Protein AF-A0A7C5WI59-F1 (afdb_monomer)

Foldseek 3Di:
DDDPDDDDDDPVCVVVPAWQKAWDWDWDDDPNDIDIWIFIKTWDDDPNDIDIDGPDTCRPPDPVVNVQVHVCRPPVDRDDD

Sequence (81 aa):
MLAVALERGGIRDMARGGDAVHIVTATRHDKGKVYQSRLLRSSFREDGKIDSETVGDLSHLPDHVVDLMRPALQDGSFVPA

Radius of gyration: 15.39 Å; Cα contacts (8 Å, |Δi|>4): 92; chains: 1; bounding box: 39×26×42 Å

pLDDT: mean 74.39, std 21.54, range [25.58, 95.12]

Structure (mmCIF, N/CA/C/O backbone):
data_AF-A0A7C5WI59-F1
#
_entry.id   AF-A0A7C5WI59-F1
#
loop_
_atom_site.group_PDB
_atom_site.id
_atom_site.type_symbol
_atom_site.label_atom_id
_atom_site.label_alt_id
_atom_site.label_comp_id
_atom_site.label_asym_id
_atom_site.label_entity_id
_atom_site.label_seq_id
_atom_site.pdbx_PDB_ins_code
_atom_site.Cartn_x
_atom_site.Cartn_y
_atom_site.Cartn_z
_atom_site.occupancy
_atom_site.B_iso_or_equiv
_atom_site.auth_seq_id
_atom_site.auth_comp_id
_atom_site.auth_asym_id
_atom_site.auth_atom_id
_atom_site.pdbx_PDB_model_num
ATOM 1 N N . MET A 1 1 ? 19.492 21.657 13.712 1.00 35.81 1 MET A N 1
ATOM 2 C CA . MET A 1 1 ? 18.466 20.624 13.458 1.00 35.81 1 MET A CA 1
ATOM 3 C C . MET A 1 1 ? 18.331 20.545 11.947 1.00 35.81 1 MET A C 1
ATOM 5 O O . MET A 1 1 ? 17.704 21.405 11.349 1.00 35.81 1 MET A O 1
ATOM 9 N N . LEU A 1 2 ? 19.183 19.713 11.348 1.00 25.89 2 LEU A N 1
ATOM 10 C CA . LEU A 1 2 ? 19.794 19.936 10.036 1.00 25.89 2 LEU A CA 1
ATOM 11 C C . LEU A 1 2 ? 19.166 19.028 8.966 1.00 25.89 2 LEU A C 1
ATOM 13 O O . LEU A 1 2 ? 19.068 17.828 9.186 1.00 25.89 2 LEU A O 1
ATOM 17 N N . ALA A 1 3 ? 18.811 19.653 7.839 1.00 25.58 3 ALA A N 1
ATOM 18 C CA . ALA A 1 3 ? 18.623 19.110 6.489 1.00 25.58 3 ALA A CA 1
ATOM 19 C C . ALA A 1 3 ? 17.625 17.947 6.293 1.00 25.58 3 ALA A C 1
ATOM 21 O O . ALA A 1 3 ? 17.982 16.777 6.382 1.00 25.58 3 ALA A O 1
ATOM 22 N N . VAL A 1 4 ? 16.396 18.274 5.868 1.00 32.94 4 VAL A N 1
ATOM 23 C CA . VAL A 1 4 ? 15.624 17.367 5.002 1.00 32.94 4 VAL A CA 1
ATOM 24 C C . VAL A 1 4 ? 16.204 17.533 3.601 1.00 32.94 4 VAL A C 1
ATOM 26 O O . VAL A 1 4 ? 16.035 18.581 2.978 1.00 32.94 4 VAL A O 1
ATOM 29 N N . ALA A 1 5 ? 16.961 16.532 3.158 1.00 33.56 5 ALA A N 1
ATOM 30 C CA . ALA A 1 5 ? 17.462 16.430 1.798 1.00 33.56 5 ALA A CA 1
ATOM 31 C C . ALA A 1 5 ? 16.274 16.283 0.835 1.00 33.56 5 ALA A C 1
ATOM 33 O O . ALA A 1 5 ? 15.767 15.192 0.601 1.00 33.56 5 ALA A O 1
ATOM 34 N N . LEU A 1 6 ? 15.802 17.416 0.322 1.00 42.44 6 LEU A N 1
ATOM 35 C CA . LEU A 1 6 ? 15.165 17.487 -0.987 1.00 42.44 6 LEU A CA 1
ATOM 36 C C . LEU A 1 6 ? 16.249 17.202 -2.041 1.00 42.44 6 LEU A C 1
ATOM 38 O O . LEU A 1 6 ? 17.408 17.543 -1.810 1.00 42.44 6 LEU A O 1
ATOM 42 N N . GLU A 1 7 ? 15.849 16.623 -3.177 1.00 46.62 7 GLU A N 1
ATOM 43 C CA . GLU A 1 7 ? 16.648 16.335 -4.389 1.00 46.62 7 GLU A CA 1
ATOM 44 C C . GLU A 1 7 ? 17.163 14.892 -4.586 1.00 46.62 7 GLU A C 1
ATOM 46 O O . GLU A 1 7 ? 18.334 14.745 -4.916 1.00 46.62 7 GLU A O 1
ATOM 51 N N . ARG A 1 8 ? 16.336 13.831 -4.500 1.00 48.16 8 ARG A N 1
ATOM 52 C CA . ARG A 1 8 ? 16.548 12.567 -5.260 1.00 48.16 8 ARG A CA 1
ATOM 53 C C . ARG A 1 8 ? 15.198 11.901 -5.540 1.00 48.16 8 ARG A C 1
ATOM 55 O O . ARG A 1 8 ? 14.494 11.599 -4.594 1.00 48.16 8 ARG A O 1
ATOM 62 N N . GLY A 1 9 ? 14.823 11.730 -6.810 1.00 42.91 9 GLY A N 1
ATOM 63 C CA . GLY A 1 9 ? 13.592 11.020 -7.193 1.00 42.91 9 GLY A CA 1
ATOM 64 C C . GLY A 1 9 ? 12.378 11.901 -7.514 1.00 42.91 9 GLY A C 1
ATOM 65 O O . GLY A 1 9 ? 11.243 11.552 -7.204 1.00 42.91 9 GLY A O 1
ATOM 66 N N . GLY A 1 10 ? 12.571 13.055 -8.164 1.00 36.72 10 GLY A N 1
ATOM 67 C CA . GLY A 1 10 ? 11.455 13.695 -8.868 1.00 36.72 10 GLY A CA 1
ATOM 68 C C . GLY A 1 10 ? 10.873 12.731 -9.911 1.00 36.72 10 GLY A C 1
ATOM 69 O O . GLY A 1 10 ? 11.585 11.858 -10.399 1.00 36.72 10 GLY A O 1
ATOM 70 N N . ILE A 1 11 ? 9.613 12.940 -10.300 1.00 47.00 11 ILE A N 1
ATOM 71 C CA . ILE A 1 11 ? 8.820 12.301 -11.384 1.00 47.00 11 ILE A CA 1
ATOM 72 C C . ILE A 1 11 ? 9.555 11.860 -12.681 1.00 47.00 11 ILE A C 1
ATOM 74 O O . ILE A 1 11 ? 8.961 11.218 -13.539 1.00 47.00 11 ILE A O 1
ATOM 78 N N . ARG A 1 12 ? 10.831 12.213 -12.846 1.00 39.81 12 ARG A N 1
ATOM 79 C CA . ARG A 1 12 ? 11.748 11.879 -13.935 1.00 39.81 12 ARG A CA 1
ATOM 80 C C . ARG A 1 12 ? 12.268 10.434 -13.905 1.00 39.81 12 ARG A C 1
ATOM 82 O O . ARG A 1 12 ? 12.548 9.920 -14.983 1.00 39.81 12 ARG A O 1
ATOM 89 N N . ASP A 1 13 ? 12.356 9.768 -12.749 1.00 45.66 13 ASP A N 1
ATOM 90 C CA . ASP A 1 13 ? 12.854 8.376 -12.691 1.00 45.66 13 ASP A CA 1
ATOM 91 C C . ASP A 1 13 ? 11.771 7.311 -12.940 1.00 45.66 13 ASP A C 1
ATOM 93 O O . ASP A 1 13 ? 12.096 6.219 -13.398 1.00 45.66 13 ASP A O 1
ATOM 97 N N . MET A 1 14 ? 10.476 7.652 -12.820 1.00 50.22 14 MET A N 1
ATOM 98 C CA . MET A 1 14 ? 9.365 6.764 -13.227 1.00 50.22 14 MET A CA 1
ATOM 99 C C . MET A 1 14 ? 9.413 6.376 -14.719 1.00 50.22 14 MET A C 1
ATOM 101 O O . MET A 1 14 ? 8.821 5.377 -15.12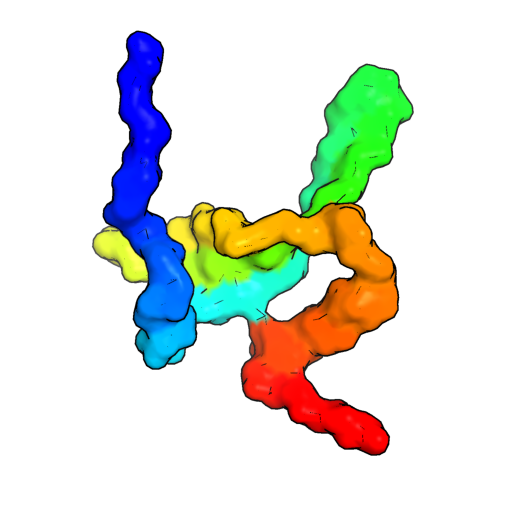0 1.00 50.22 14 MET A O 1
ATOM 105 N N . ALA A 1 15 ? 10.112 7.156 -15.554 1.00 42.53 15 ALA A N 1
ATOM 106 C CA . ALA A 1 15 ? 10.247 6.910 -16.990 1.00 42.53 15 ALA A CA 1
ATOM 107 C C . ALA A 1 15 ? 11.335 5.877 -17.349 1.00 42.53 15 ALA A C 1
ATOM 109 O O . ALA A 1 15 ? 11.363 5.387 -18.479 1.00 42.53 15 ALA A O 1
ATOM 110 N N . ARG A 1 16 ? 12.237 5.527 -16.420 1.00 44.75 16 ARG A N 1
ATOM 111 C CA . ARG A 1 16 ? 13.17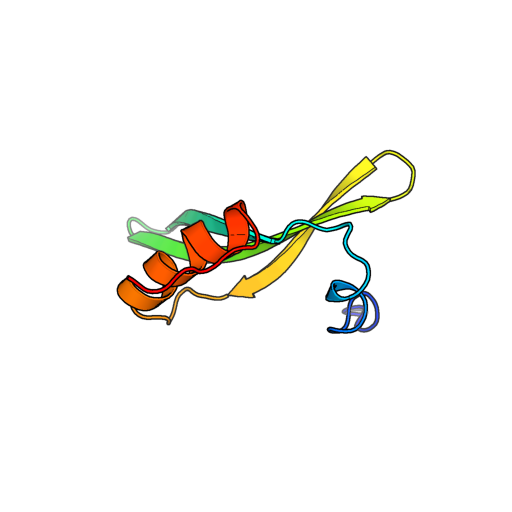0 4.408 -16.598 1.00 44.75 16 ARG A CA 1
ATOM 112 C C . ARG A 1 16 ? 12.503 3.180 -15.998 1.00 44.75 16 ARG A C 1
ATOM 114 O O . ARG A 1 16 ? 12.469 3.045 -14.786 1.00 44.75 16 ARG A O 1
ATOM 121 N N . GLY A 1 17 ? 11.929 2.326 -16.847 1.00 44.44 17 GLY A N 1
ATOM 122 C CA . GLY A 1 17 ? 11.112 1.166 -16.464 1.00 44.44 17 GLY A CA 1
ATOM 123 C C . GLY A 1 17 ? 11.836 0.091 -15.642 1.00 44.44 17 GLY A C 1
ATOM 124 O O . GLY A 1 17 ? 12.045 -1.016 -16.127 1.00 44.44 17 GLY A O 1
ATOM 125 N N . GLY A 1 18 ? 12.212 0.417 -14.407 1.00 46.19 18 GLY A N 1
ATOM 126 C CA . GLY A 1 18 ? 12.900 -0.460 -13.462 1.00 46.19 18 GLY A CA 1
ATOM 127 C C . GLY A 1 18 ? 12.262 -0.513 -12.076 1.00 46.19 18 GLY A C 1
ATOM 128 O O . GLY A 1 18 ? 12.407 -1.536 -11.408 1.00 46.19 18 GLY A O 1
ATOM 129 N N . ASP A 1 19 ? 11.495 0.503 -11.676 1.00 58.69 19 ASP A N 1
ATOM 130 C CA . ASP A 1 19 ? 10.959 0.558 -10.319 1.00 58.69 19 ASP A CA 1
ATOM 131 C C . ASP A 1 19 ? 9.444 0.339 -10.315 1.00 58.69 19 ASP A C 1
ATOM 133 O O . ASP A 1 19 ? 8.646 1.202 -10.686 1.00 58.69 19 ASP A O 1
ATOM 137 N N . ALA A 1 20 ? 9.045 -0.870 -9.918 1.00 73.12 20 ALA A N 1
ATOM 138 C CA . ALA A 1 20 ? 7.645 -1.240 -9.786 1.00 73.12 20 ALA A CA 1
ATOM 139 C C . ALA A 1 20 ? 7.019 -0.491 -8.603 1.00 73.12 20 ALA A C 1
ATOM 141 O O . ALA A 1 20 ? 7.436 -0.641 -7.448 1.00 73.12 20 ALA A O 1
ATOM 142 N N . VAL A 1 21 ? 5.991 0.301 -8.895 1.00 84.38 21 VAL A N 1
ATOM 143 C CA . VAL A 1 21 ? 5.225 1.025 -7.887 1.00 84.38 21 VAL A CA 1
ATOM 144 C C . VAL A 1 21 ? 4.019 0.186 -7.464 1.00 84.38 21 VAL A C 1
ATOM 146 O O . VAL A 1 21 ? 3.280 -0.304 -8.308 1.00 84.38 21 VAL A O 1
ATOM 149 N N . HIS A 1 22 ? 3.785 0.038 -6.161 1.00 87.62 22 HIS A N 1
ATOM 150 C CA . HIS A 1 22 ? 2.668 -0.736 -5.616 1.00 87.62 22 HIS A CA 1
ATOM 151 C C . HIS A 1 22 ? 1.989 -0.025 -4.440 1.00 87.62 22 HIS A C 1
ATOM 153 O O . HIS A 1 22 ? 2.568 0.845 -3.788 1.00 87.62 22 HIS A O 1
ATOM 159 N N . ILE A 1 23 ? 0.740 -0.404 -4.158 1.00 91.75 23 ILE A N 1
ATOM 160 C CA . ILE A 1 23 ? -0.041 0.142 -3.041 1.00 91.75 23 ILE A CA 1
ATOM 161 C C . ILE A 1 23 ? 0.097 -0.768 -1.821 1.00 91.75 23 ILE A C 1
ATOM 163 O O . ILE A 1 23 ? -0.215 -1.957 -1.885 1.00 91.75 23 ILE A O 1
ATOM 167 N N . VAL A 1 24 ? 0.488 -0.194 -0.684 1.00 92.12 24 VAL A N 1
ATOM 168 C CA . VAL A 1 24 ? 0.580 -0.872 0.615 1.00 92.12 24 VAL A CA 1
ATOM 169 C C . VAL A 1 24 ? -0.443 -0.285 1.578 1.00 92.12 24 VAL A C 1
ATOM 171 O O . VAL A 1 24 ? -0.556 0.933 1.705 1.00 92.12 24 VAL A O 1
ATOM 174 N N . THR A 1 25 ? -1.157 -1.146 2.303 1.00 94.12 25 THR A N 1
ATOM 175 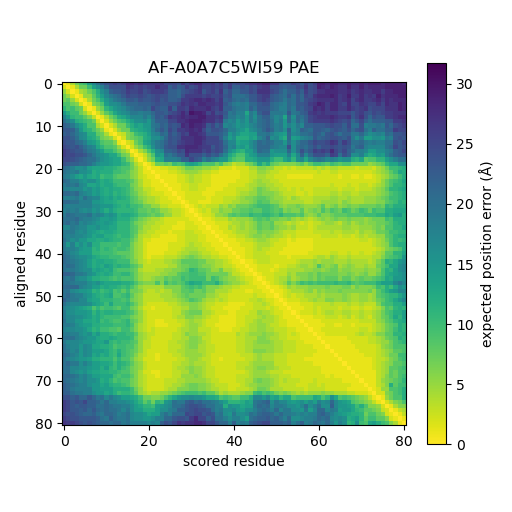C CA . THR A 1 25 ? -1.962 -0.725 3.455 1.00 94.12 25 THR A CA 1
ATOM 176 C C . THR A 1 25 ? -1.123 -0.867 4.719 1.00 94.12 25 THR A C 1
ATOM 178 O O . THR A 1 25 ? -0.741 -1.977 5.088 1.00 94.12 25 THR A O 1
ATOM 181 N N . ALA A 1 26 ? -0.845 0.242 5.397 1.00 91.44 26 ALA A N 1
ATOM 182 C CA . ALA A 1 26 ? -0.167 0.240 6.685 1.00 91.44 26 ALA A CA 1
ATOM 183 C C . ALA A 1 26 ? -1.194 0.432 7.803 1.00 91.44 26 ALA A C 1
ATOM 185 O O . ALA A 1 26 ? -2.049 1.314 7.742 1.00 91.44 26 ALA A O 1
ATOM 186 N N . THR A 1 27 ? -1.106 -0.405 8.834 1.00 93.69 27 THR A N 1
ATOM 187 C CA . THR A 1 27 ? -1.961 -0.302 10.018 1.00 93.69 27 THR A CA 1
ATOM 188 C C . THR A 1 27 ? -1.118 0.156 11.195 1.00 93.69 27 THR A C 1
ATOM 190 O O . THR A 1 27 ? -0.082 -0.436 11.496 1.00 93.69 27 THR A O 1
ATOM 193 N N . ARG A 1 28 ? -1.564 1.212 11.873 1.00 93.12 28 ARG A N 1
ATOM 194 C CA . ARG A 1 28 ? -0.934 1.740 13.081 1.00 93.12 28 ARG A CA 1
ATOM 195 C C . ARG A 1 28 ? -1.927 1.716 14.232 1.00 93.12 28 ARG A C 1
ATOM 197 O O . ARG A 1 28 ? -3.026 2.250 14.120 1.00 93.12 28 ARG A O 1
ATOM 204 N N . HIS A 1 29 ? -1.503 1.159 15.359 1.00 94.69 29 HIS A N 1
ATOM 205 C CA . HIS A 1 29 ? -2.248 1.200 16.613 1.00 94.69 29 HIS A CA 1
ATOM 206 C C . HIS A 1 29 ? -1.659 2.300 17.502 1.00 94.69 29 HIS A C 1
ATOM 208 O O . HIS A 1 29 ? -0.469 2.272 17.807 1.00 94.69 29 HIS A O 1
ATOM 214 N N . ASP A 1 30 ? -2.467 3.280 17.901 1.00 92.81 30 ASP A N 1
ATOM 215 C CA . ASP A 1 30 ? -2.053 4.355 18.811 1.00 92.81 30 ASP A CA 1
ATOM 216 C C . ASP A 1 30 ? -3.189 4.692 19.781 1.00 92.81 30 ASP A C 1
ATOM 218 O O . ASP A 1 30 ? -4.315 4.953 19.361 1.00 92.81 30 ASP A O 1
ATOM 222 N N . LYS A 1 31 ? -2.900 4.652 21.090 1.00 91.50 31 LYS A N 1
ATOM 223 C CA . LYS A 1 31 ? -3.842 4.996 22.178 1.00 91.50 31 LYS A CA 1
ATOM 224 C C . LYS A 1 31 ? -5.230 4.345 22.036 1.00 91.50 31 LYS A C 1
ATOM 226 O O . LYS A 1 31 ? -6.255 4.999 22.214 1.00 91.50 31 LYS A O 1
ATOM 231 N N . GLY A 1 32 ? -5.262 3.058 21.681 1.00 93.31 32 GLY A N 1
ATOM 232 C CA . GLY A 1 32 ? -6.503 2.294 21.495 1.00 93.31 32 GLY A CA 1
ATOM 233 C C . GLY A 1 32 ? -7.256 2.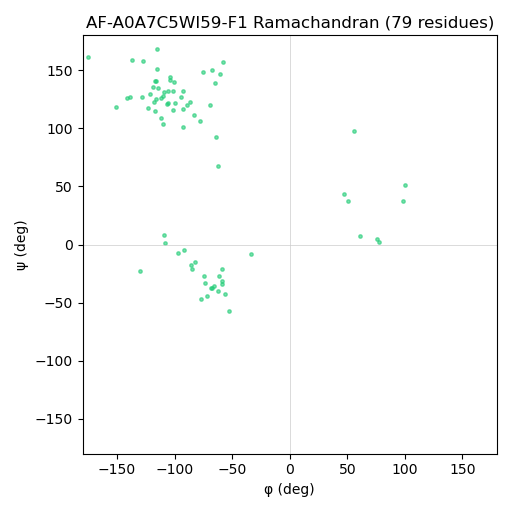586 20.192 1.00 93.31 32 GLY A C 1
ATOM 234 O O . GLY A 1 32 ? -8.333 2.040 19.979 1.00 93.31 32 GLY A O 1
ATOM 235 N N . LYS A 1 33 ? -6.702 3.419 19.306 1.00 93.06 33 LYS A N 1
ATOM 236 C CA . LYS A 1 33 ? -7.241 3.700 17.973 1.00 93.06 33 LYS A CA 1
ATOM 237 C C . LYS A 1 33 ? -6.430 2.967 16.912 1.00 93.06 33 LYS A C 1
ATOM 239 O O . LYS A 1 33 ? -5.210 2.841 17.030 1.00 93.06 33 LYS A O 1
ATOM 244 N N . VAL A 1 34 ? -7.117 2.507 15.872 1.00 94.12 34 VAL A N 1
ATOM 245 C CA . VAL A 1 34 ? -6.507 1.886 14.695 1.00 94.12 34 VAL A CA 1
ATOM 246 C C . VAL A 1 34 ? -6.578 2.881 13.549 1.00 94.12 34 VAL A C 1
ATOM 248 O O . VAL A 1 34 ? -7.660 3.332 13.184 1.00 94.12 34 VAL A O 1
ATOM 251 N N . TYR A 1 35 ? -5.420 3.227 13.001 1.00 89.38 35 TYR A N 1
ATOM 252 C CA . TYR A 1 35 ? -5.291 4.071 11.824 1.00 89.38 35 TYR A CA 1
ATOM 253 C C . TYR A 1 35 ? -4.832 3.210 10.661 1.00 89.38 35 TYR A C 1
ATOM 255 O O . TYR A 1 35 ? -3.860 2.462 10.787 1.00 89.38 35 TYR A O 1
ATOM 263 N N . GLN A 1 36 ? -5.520 3.335 9.534 1.00 91.12 36 GLN A N 1
ATOM 264 C CA . GLN A 1 36 ? -5.118 2.706 8.287 1.00 91.12 36 GLN A CA 1
ATOM 265 C C . GLN A 1 36 ? -4.702 3.792 7.309 1.00 91.12 36 GLN A C 1
ATOM 267 O O . GLN A 1 36 ? -5.454 4.734 7.065 1.00 91.12 36 GLN A O 1
ATOM 272 N N . SER A 1 37 ? -3.498 3.656 6.766 1.00 92.94 37 SER A N 1
ATOM 273 C CA . SER A 1 37 ? -3.022 4.473 5.660 1.00 92.94 37 SER A CA 1
ATOM 274 C C . SER A 1 37 ? -2.785 3.610 4.434 1.00 92.94 37 SER A C 1
ATOM 276 O O . SER A 1 37 ? -2.492 2.415 4.527 1.00 92.94 37 SER A O 1
ATOM 278 N N . ARG A 1 38 ? -2.943 4.223 3.266 1.00 95.12 38 ARG A N 1
ATOM 279 C CA . ARG A 1 38 ? -2.693 3.591 1.970 1.00 95.12 38 ARG A CA 1
ATOM 280 C C . ARG A 1 38 ? -1.560 4.355 1.323 1.00 95.12 38 ARG A C 1
ATOM 282 O O . ARG A 1 38 ? -1.712 5.538 1.063 1.00 95.12 38 ARG A O 1
ATOM 289 N N . LEU A 1 39 ? -0.423 3.708 1.117 1.00 93.50 39 LEU A N 1
ATOM 290 C CA . LEU A 1 39 ? 0.797 4.349 0.638 1.00 93.50 39 LEU A CA 1
ATOM 291 C C . LEU A 1 39 ? 1.194 3.782 -0.715 1.00 93.50 39 LEU A C 1
ATOM 293 O O . LEU A 1 39 ? 1.102 2.576 -0.942 1.00 93.50 39 LEU A O 1
ATOM 297 N N . LEU A 1 40 ? 1.667 4.663 -1.585 1.00 92.19 40 LEU A N 1
ATOM 298 C CA . LEU A 1 40 ? 2.285 4.305 -2.846 1.00 92.19 40 LEU A CA 1
ATOM 299 C C . LEU A 1 40 ? 3.785 4.117 -2.599 1.00 92.19 40 LEU A C 1
ATOM 301 O O . LEU A 1 40 ? 4.458 5.037 -2.127 1.00 92.19 40 LEU A O 1
ATOM 305 N N . ARG A 1 41 ? 4.301 2.919 -2.873 1.00 88.00 41 ARG A N 1
ATOM 306 C CA . ARG A 1 41 ? 5.703 2.560 -2.650 1.00 88.00 41 ARG A CA 1
ATOM 307 C C . ARG A 1 41 ? 6.394 2.174 -3.940 1.00 88.00 41 ARG A C 1
ATOM 309 O O . ARG A 1 41 ? 5.858 1.382 -4.706 1.00 88.00 41 ARG A O 1
ATOM 316 N N . SER A 1 42 ? 7.602 2.689 -4.113 1.00 84.88 42 SER A N 1
ATOM 317 C CA . SER A 1 42 ? 8.544 2.270 -5.142 1.00 84.88 42 SER A CA 1
ATOM 318 C C . SER A 1 42 ? 9.635 1.407 -4.510 1.00 84.88 42 SER A C 1
ATOM 320 O O . SER A 1 42 ? 10.066 1.683 -3.387 1.00 84.88 42 SER A O 1
ATOM 322 N N . SER A 1 43 ? 10.070 0.359 -5.207 1.00 79.06 43 SER A N 1
ATOM 323 C CA . SER A 1 43 ? 11.219 -0.457 -4.810 1.00 79.06 43 SER A CA 1
ATOM 324 C C . SER A 1 43 ? 12.295 -0.373 -5.875 1.00 79.06 43 SER A C 1
ATOM 326 O O . SER A 1 43 ? 12.046 -0.746 -7.017 1.00 79.06 43 SER A O 1
ATOM 328 N N . PHE A 1 44 ? 13.486 0.054 -5.470 1.00 77.31 44 PHE A N 1
ATOM 329 C CA . PHE A 1 44 ? 14.625 0.252 -6.357 1.00 77.31 44 PHE A CA 1
ATOM 330 C C . PHE A 1 44 ? 15.852 -0.483 -5.826 1.00 77.31 44 PHE A C 1
ATOM 332 O O . PHE A 1 44 ? 15.937 -0.835 -4.645 1.00 77.31 44 PHE A O 1
ATOM 339 N N . ARG A 1 45 ? 16.798 -0.768 -6.722 1.00 78.19 45 ARG A N 1
ATOM 340 C CA . ARG A 1 45 ? 18.079 -1.385 -6.366 1.00 78.19 45 ARG A CA 1
ATOM 341 C C . ARG A 1 45 ? 19.183 -0.350 -6.453 1.00 78.19 45 ARG A C 1
ATOM 343 O O . ARG A 1 45 ? 19.442 0.176 -7.529 1.00 78.19 45 ARG A O 1
ATOM 350 N N . GLU A 1 46 ? 19.866 -0.135 -5.342 1.00 80.31 46 GLU A N 1
ATOM 351 C CA . GLU A 1 46 ? 21.028 0.742 -5.245 1.00 80.31 46 GLU A CA 1
ATOM 352 C C . GLU A 1 46 ? 22.164 -0.043 -4.587 1.00 80.31 46 GLU A C 1
ATOM 354 O O . GLU A 1 46 ? 21.969 -0.682 -3.554 1.00 80.31 46 GLU A O 1
ATOM 359 N N . ASP A 1 47 ? 23.334 -0.078 -5.229 1.00 81.81 47 ASP A N 1
ATOM 360 C CA . ASP A 1 47 ? 24.547 -0.729 -4.710 1.00 81.81 47 ASP A CA 1
ATOM 361 C C . ASP A 1 47 ? 24.354 -2.183 -4.227 1.00 81.81 47 ASP A C 1
ATOM 363 O O . ASP A 1 47 ? 24.929 -2.632 -3.236 1.00 81.81 47 ASP A O 1
ATOM 367 N N . GLY A 1 48 ? 23.515 -2.949 -4.932 1.00 83.50 48 GLY A N 1
ATOM 368 C CA . GLY A 1 48 ? 23.215 -4.345 -4.594 1.00 83.50 48 GLY A CA 1
ATOM 369 C C . GLY A 1 48 ? 22.236 -4.525 -3.427 1.00 83.50 48 GLY A C 1
ATOM 370 O O . GLY A 1 48 ? 21.906 -5.660 -3.080 1.00 83.50 48 GLY A O 1
ATOM 371 N N . LYS A 1 49 ? 21.718 -3.434 -2.856 1.00 81.31 49 LYS A N 1
ATOM 372 C CA . LYS A 1 49 ? 20.651 -3.428 -1.854 1.00 81.31 49 LYS A CA 1
ATOM 373 C C . LYS A 1 49 ? 19.316 -3.074 -2.514 1.00 81.31 49 LYS A C 1
ATOM 375 O O . LYS A 1 49 ? 19.250 -2.208 -3.379 1.00 81.31 49 LYS A O 1
ATOM 380 N N . ILE A 1 50 ? 18.243 -3.749 -2.102 1.00 80.50 50 ILE A N 1
ATOM 381 C CA . ILE A 1 50 ? 16.874 -3.321 -2.421 1.00 80.50 50 ILE A CA 1
ATOM 382 C C . ILE A 1 50 ? 16.450 -2.325 -1.347 1.00 80.50 50 ILE A C 1
ATOM 384 O O . ILE A 1 50 ? 16.454 -2.666 -0.160 1.00 80.50 50 ILE A O 1
ATOM 388 N N . ASP A 1 51 ? 16.076 -1.123 -1.763 1.00 82.69 51 ASP A N 1
ATOM 389 C CA . ASP A 1 51 ? 15.472 -0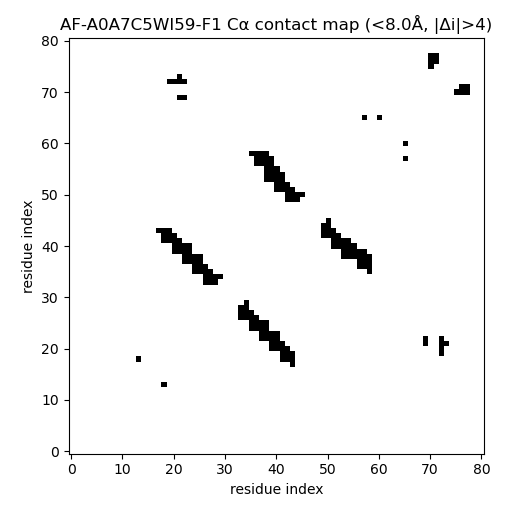.124 -0.893 1.00 82.69 51 ASP A CA 1
ATOM 390 C C . ASP A 1 51 ? 14.033 0.181 -1.331 1.00 82.69 51 ASP A C 1
ATOM 392 O O . ASP A 1 51 ? 13.551 -0.279 -2.372 1.00 82.69 51 ASP A O 1
ATOM 396 N N . SER A 1 52 ? 13.303 0.888 -0.474 1.00 83.00 52 SER A N 1
ATOM 397 C CA . SER A 1 52 ? 11.900 1.212 -0.686 1.00 83.00 52 SER A CA 1
ATOM 398 C C . SER A 1 52 ? 11.609 2.647 -0.282 1.00 83.00 52 SER A C 1
ATOM 400 O O . SER A 1 52 ? 11.840 3.025 0.867 1.00 83.00 52 SER A O 1
ATOM 402 N N . GLU A 1 53 ? 11.005 3.403 -1.187 1.00 86.75 53 GLU A N 1
ATOM 403 C CA . GLU A 1 53 ? 10.610 4.789 -0.960 1.00 86.75 53 GLU A CA 1
ATOM 404 C C . GLU A 1 53 ? 9.089 4.937 -1.026 1.00 86.75 53 GLU A C 1
ATOM 406 O O . GLU A 1 53 ? 8.411 4.315 -1.849 1.00 86.75 53 GLU A O 1
ATOM 411 N N . THR A 1 54 ? 8.541 5.772 -0.143 1.00 90.81 54 THR A N 1
ATOM 412 C CA . THR A 1 54 ? 7.144 6.200 -0.233 1.00 90.81 54 THR A CA 1
ATOM 413 C C . THR A 1 54 ? 7.057 7.358 -1.217 1.00 90.81 54 THR A C 1
ATOM 415 O O . THR A 1 54 ? 7.516 8.455 -0.919 1.00 90.81 54 THR A O 1
ATOM 418 N N . VAL A 1 55 ? 6.422 7.122 -2.360 1.00 89.50 55 VAL A N 1
ATOM 419 C CA . VAL A 1 55 ? 6.272 8.110 -3.440 1.00 89.50 55 VAL A CA 1
ATOM 420 C C . VAL A 1 55 ? 4.920 8.834 -3.399 1.00 89.50 55 VAL A C 1
ATOM 422 O O . VAL A 1 55 ? 4.702 9.787 -4.141 1.00 89.50 55 VAL A O 1
ATOM 425 N N . GLY A 1 56 ? 3.997 8.409 -2.527 1.00 89.81 56 GLY A N 1
ATOM 426 C CA . GLY A 1 56 ? 2.709 9.078 -2.344 1.00 89.81 56 GLY A CA 1
ATOM 427 C C . GLY A 1 56 ? 1.849 8.501 -1.219 1.00 89.81 56 GLY A C 1
ATOM 428 O O . GLY A 1 56 ? 2.042 7.366 -0.781 1.00 89.81 56 GLY A O 1
ATOM 429 N N . ASP A 1 57 ? 0.874 9.293 -0.772 1.00 94.06 57 ASP A N 1
ATOM 430 C CA . ASP A 1 57 ? -0.139 8.910 0.215 1.00 94.06 57 ASP A CA 1
ATOM 431 C C . ASP A 1 57 ? -1.534 8.951 -0.430 1.00 94.06 57 ASP A C 1
ATOM 433 O O . ASP A 1 57 ? -1.952 9.958 -0.999 1.00 94.06 57 ASP A O 1
ATOM 437 N N . LEU A 1 58 ? -2.249 7.833 -0.341 1.00 94.69 58 LEU A N 1
ATOM 438 C CA . LEU A 1 58 ? -3.582 7.593 -0.890 1.00 94.69 58 LEU A CA 1
ATOM 439 C C . LEU A 1 58 ? -4.648 7.509 0.214 1.00 94.69 58 LEU A C 1
ATOM 441 O O . LEU A 1 58 ? -5.790 7.137 -0.047 1.00 94.69 58 LEU A O 1
ATOM 445 N N . SER A 1 59 ? -4.306 7.822 1.465 1.00 91.56 59 SER A N 1
ATOM 446 C CA . SER A 1 59 ? -5.186 7.623 2.625 1.00 91.56 59 SER A CA 1
ATOM 447 C C . SER A 1 59 ? -6.490 8.416 2.543 1.00 91.56 59 SER A C 1
ATOM 449 O O . SER A 1 59 ? -7.497 7.964 3.081 1.00 91.56 59 SER A O 1
ATOM 451 N N . HIS A 1 60 ? -6.488 9.545 1.832 1.00 92.12 60 HIS A N 1
ATOM 452 C CA . HIS A 1 60 ? -7.659 10.404 1.633 1.00 92.12 60 HIS A CA 1
ATOM 453 C C . HIS A 1 60 ? -8.460 10.075 0.370 1.00 92.12 60 HIS A C 1
ATOM 455 O O . HIS A 1 60 ? -9.499 10.689 0.131 1.00 92.12 60 HIS A O 1
ATOM 461 N N . LEU A 1 61 ? -7.990 9.137 -0.454 1.00 93.56 61 LEU A N 1
ATOM 462 C CA . LEU A 1 61 ? -8.732 8.740 -1.639 1.00 93.56 61 LEU A CA 1
ATOM 463 C C . LEU A 1 61 ? -9.922 7.850 -1.261 1.00 93.56 61 LEU A C 1
ATOM 465 O O . LEU A 1 61 ? -9.842 7.074 -0.300 1.00 93.56 61 LEU A O 1
ATOM 469 N N . PRO A 1 62 ? -11.022 7.922 -2.026 1.00 94.25 62 PRO A N 1
ATOM 470 C CA . PRO A 1 62 ? -12.087 6.938 -1.929 1.00 94.25 62 PRO A CA 1
ATOM 471 C C . PRO A 1 62 ? -11.581 5.529 -2.259 1.00 94.25 62 PRO A C 1
ATOM 473 O O . PRO A 1 62 ? -10.744 5.357 -3.147 1.00 94.25 62 PRO A O 1
ATOM 476 N N . ASP A 1 63 ? -12.148 4.517 -1.604 1.00 91.19 63 ASP A N 1
ATOM 477 C CA . ASP A 1 63 ? -11.737 3.114 -1.768 1.00 91.19 63 ASP A CA 1
ATOM 478 C C . ASP A 1 63 ? -11.810 2.650 -3.225 1.00 91.19 63 ASP A C 1
ATOM 480 O O . ASP A 1 63 ? -10.846 2.083 -3.732 1.00 91.19 6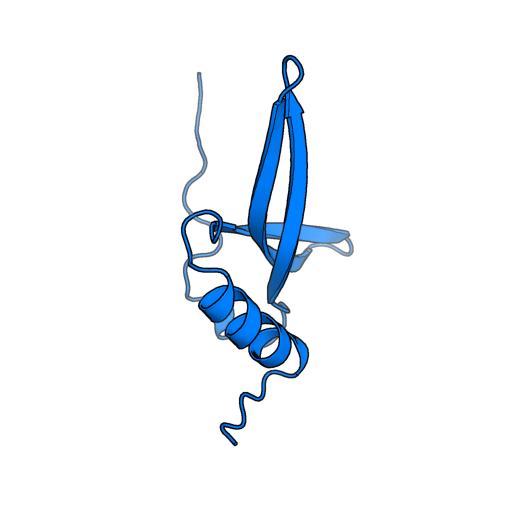3 ASP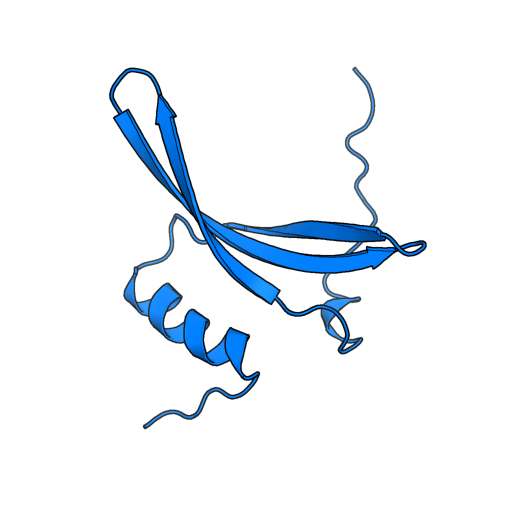 A O 1
ATOM 484 N N . HIS A 1 64 ? -12.878 3.019 -3.940 1.00 93.25 64 HIS A N 1
ATOM 485 C CA . HIS A 1 64 ? -13.055 2.658 -5.349 1.00 93.25 64 HIS A CA 1
ATOM 486 C C . HIS A 1 64 ? -11.917 3.159 -6.252 1.00 93.25 64 HIS A C 1
ATOM 488 O O . HIS A 1 64 ? -11.587 2.510 -7.238 1.00 93.25 64 HIS A O 1
ATOM 494 N N . VAL A 1 65 ? -11.289 4.294 -5.925 1.00 94.12 65 VAL A N 1
ATOM 495 C CA . VAL A 1 65 ? -10.143 4.808 -6.691 1.00 94.12 65 VAL A CA 1
ATOM 496 C C . VAL A 1 65 ? -8.917 3.938 -6.440 1.00 94.12 65 VAL A C 1
ATOM 498 O O . VAL A 1 65 ? -8.222 3.551 -7.375 1.00 94.12 65 VAL A O 1
ATOM 501 N N . VAL A 1 66 ? -8.672 3.587 -5.178 1.00 92.12 66 VAL A N 1
ATOM 502 C CA . VAL A 1 66 ? -7.556 2.718 -4.787 1.00 92.12 66 VAL A CA 1
ATOM 503 C C . VAL A 1 66 ? -7.712 1.331 -5.412 1.00 92.12 66 VAL A C 1
ATOM 505 O O . VAL A 1 66 ? -6.733 0.772 -5.904 1.00 92.12 66 VAL A O 1
ATOM 508 N N . ASP A 1 67 ? -8.932 0.804 -5.449 1.00 91.19 67 ASP A N 1
ATOM 509 C CA . ASP A 1 67 ? -9.237 -0.500 -6.036 1.00 91.19 67 ASP A CA 1
ATOM 510 C C . ASP A 1 67 ? -9.012 -0.529 -7.549 1.00 91.19 67 ASP A C 1
ATOM 512 O O . ASP A 1 67 ? -8.508 -1.526 -8.058 1.00 91.19 67 ASP A O 1
ATOM 516 N N . LEU A 1 68 ? -9.288 0.572 -8.258 1.00 90.50 68 LEU A N 1
ATOM 517 C CA . LEU A 1 68 ? -8.948 0.714 -9.679 1.00 90.50 68 LEU A CA 1
ATOM 518 C C . LEU A 1 68 ? -7.432 0.773 -9.910 1.00 90.50 68 LEU A C 1
ATOM 520 O O . LEU A 1 68 ? -6.926 0.226 -10.890 1.00 90.50 68 LEU A O 1
ATOM 524 N N . MET A 1 69 ? -6.692 1.424 -9.010 1.00 89.19 69 MET A N 1
ATOM 525 C CA . MET A 1 69 ? -5.242 1.582 -9.138 1.00 89.19 69 MET A CA 1
ATOM 526 C C . MET A 1 69 ? -4.473 0.284 -8.856 1.00 89.19 69 MET A C 1
ATOM 528 O O . MET A 1 69 ? -3.438 0.056 -9.476 1.00 89.19 69 MET A O 1
ATOM 532 N N . ARG A 1 70 ? -4.947 -0.577 -7.942 1.00 87.75 70 ARG A N 1
ATOM 533 C CA . ARG A 1 70 ? -4.265 -1.836 -7.572 1.00 87.75 70 ARG A CA 1
ATOM 534 C C . ARG A 1 70 ? -3.915 -2.735 -8.776 1.00 87.75 70 ARG A C 1
ATOM 536 O O . ARG A 1 70 ? -2.730 -3.027 -8.919 1.00 87.75 70 ARG A O 1
ATOM 543 N N . PRO A 1 71 ? -4.865 -3.161 -9.634 1.00 82.31 71 PRO A N 1
ATOM 544 C CA . PRO A 1 71 ? -4.553 -4.008 -10.787 1.00 82.31 71 PRO A CA 1
ATOM 545 C C . PRO A 1 71 ? -3.737 -3.257 -11.847 1.00 82.31 71 PRO A C 1
ATOM 547 O O . PRO A 1 71 ? -2.790 -3.811 -12.397 1.00 82.31 71 PRO A O 1
ATOM 550 N N . ALA A 1 72 ? -4.031 -1.969 -12.068 1.00 83.12 72 ALA A N 1
ATOM 551 C CA . ALA A 1 72 ? -3.304 -1.140 -13.031 1.00 83.12 72 ALA A CA 1
ATOM 552 C C . ALA A 1 72 ? -1.800 -1.041 -12.713 1.00 83.12 72 ALA A C 1
ATOM 554 O O . ALA A 1 72 ? -0.975 -0.982 -13.622 1.00 83.12 72 ALA A O 1
ATOM 555 N N . LEU A 1 73 ? -1.445 -1.037 -11.424 1.00 82.38 73 LEU A N 1
ATOM 556 C CA . LEU A 1 73 ? -0.064 -0.965 -10.945 1.00 82.38 73 LEU A CA 1
ATOM 557 C C . LEU A 1 73 ? 0.642 -2.329 -10.866 1.00 82.38 73 LEU A C 1
ATOM 559 O O . LEU A 1 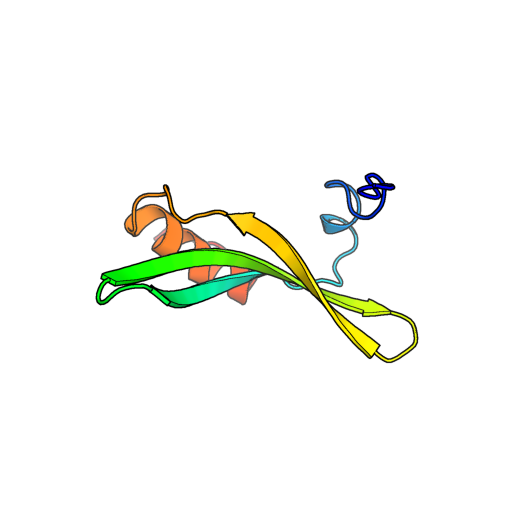73 ? 1.868 -2.363 -10.868 1.00 82.38 73 LEU A O 1
ATOM 563 N N . GLN A 1 74 ? -0.093 -3.444 -10.795 1.00 73.88 74 GLN A N 1
ATOM 564 C CA . GLN A 1 74 ? 0.497 -4.790 -10.735 1.00 73.88 74 GLN A CA 1
ATOM 565 C C . GLN A 1 74 ? 0.989 -5.271 -12.101 1.00 73.88 74 GLN A C 1
ATOM 567 O O . GLN A 1 74 ? 2.126 -5.725 -12.209 1.00 73.88 74 GLN A O 1
ATOM 572 N N . ASP A 1 75 ? 0.164 -5.116 -13.138 1.00 60.69 75 ASP A N 1
ATOM 573 C CA . ASP A 1 75 ? 0.447 -5.676 -14.467 1.00 60.69 75 ASP A CA 1
ATOM 574 C C . ASP A 1 75 ? 0.830 -4.604 -15.500 1.00 60.69 75 ASP A C 1
ATOM 576 O O . ASP A 1 75 ? 1.018 -4.906 -16.680 1.00 60.69 75 ASP A O 1
ATOM 580 N N . GLY A 1 76 ? 0.891 -3.330 -15.089 1.00 55.47 76 GLY A N 1
ATOM 581 C CA . GLY A 1 76 ? 1.143 -2.189 -15.978 1.00 55.47 76 GLY A CA 1
ATOM 582 C C . GLY A 1 76 ? 0.085 -1.998 -17.073 1.00 55.47 76 GLY A C 1
ATOM 583 O O . GLY A 1 76 ? 0.263 -1.171 -17.967 1.00 55.47 76 GLY A O 1
ATOM 584 N N . SER A 1 77 ? -1.011 -2.759 -17.025 1.00 50.53 77 SER A N 1
ATOM 585 C CA . SER A 1 77 ? -2.106 -2.722 -17.984 1.00 50.53 77 SER A CA 1
ATOM 586 C C . SER A 1 77 ? -3.413 -2.440 -17.249 1.00 50.53 77 SER A C 1
ATOM 588 O O . SER A 1 77 ? -3.851 -3.186 -16.378 1.00 50.53 77 SER A O 1
ATOM 590 N N . PHE A 1 78 ? -4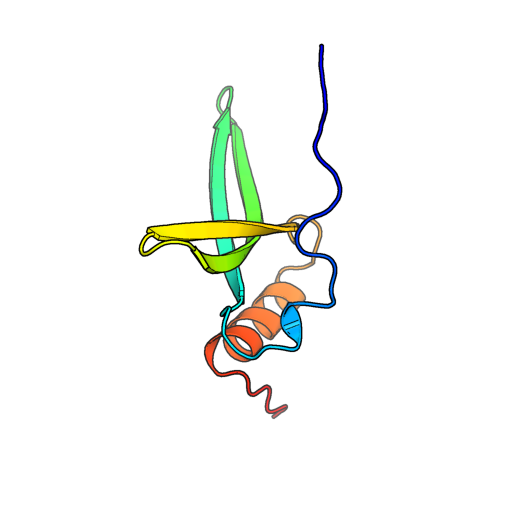.033 -1.313 -17.586 1.00 51.88 78 PHE A N 1
ATOM 591 C CA . PHE A 1 78 ? -5.417 -1.033 -17.230 1.00 51.88 78 PHE A CA 1
ATOM 592 C C . PHE A 1 78 ? -6.268 -1.295 -18.470 1.00 51.88 78 PHE A C 1
ATOM 594 O O . PHE A 1 78 ? -6.109 -0.606 -19.479 1.00 51.88 78 PHE A O 1
ATOM 601 N N . VAL A 1 79 ? -7.154 -2.288 -18.408 1.00 50.75 79 VAL A N 1
ATOM 602 C CA . VAL A 1 79 ? -8.134 -2.554 -19.466 1.00 50.75 79 VAL A CA 1
ATOM 603 C C . VAL A 1 79 ? -9.515 -2.220 -18.901 1.00 50.75 79 VAL A C 1
ATOM 605 O O . VAL A 1 79 ? -9.978 -2.938 -18.012 1.00 50.75 79 VAL A O 1
ATOM 608 N N . PRO A 1 80 ? -10.166 -1.125 -19.338 1.00 50.97 80 PRO A N 1
ATOM 609 C CA . PRO A 1 80 ? -11.558 -0.888 -18.980 1.00 50.97 80 PRO A CA 1
ATOM 610 C C . PRO A 1 80 ? -12.435 -1.983 -19.605 1.00 50.97 80 PRO A C 1
ATOM 612 O O . PRO A 1 80 ? -12.187 -2.395 -20.740 1.00 50.97 80 PRO A O 1
ATOM 615 N N . ALA A 1 81 ? -13.413 -2.464 -18.834 1.00 51.97 81 ALA A N 1
ATOM 616 C CA . ALA A 1 81 ? -14.403 -3.448 -19.276 1.00 51.97 81 ALA A CA 1
ATOM 617 C C . ALA A 1 81 ? -15.328 -2.897 -20.371 1.00 51.97 81 ALA A C 1
ATOM 619 O O . ALA A 1 81 ? -15.626 -1.679 -20.333 1.00 51.97 81 ALA A O 1
#

Nearest PDB structures (foldseek):
  8igd-assembly1_A  TM=4.736E-01  e=5.035E-01  Arabidopsis thaliana
  4tx4-assembly1_B  TM=3.864E-01  e=1.393E+00  Vigna unguiculata
  2g2s-assembly1_A  TM=3.354E-01  e=2.248E+00  Aequorea victoria
  6gp1-assembly1_A  TM=3.279E-01  e=3.628E+00  Lobophyllia hemprichii
  2g5z-assembly1_A  TM=2.284E-01  e=3.032E+00  Aequorea victoria

Solvent-accessible surface area (backbone atoms only — not comparable to full-atom values): 5335 Å² total; per-residue (Å²): 141,82,79,86,82,80,91,83,79,62,86,72,56,76,74,52,92,72,55,63,47,46,81,44,79,48,78,46,80,54,97,94,40,80,45,75,40,34,33,33,33,35,42,46,77,54,97,93,38,80,49,76,47,79,79,44,79,48,58,85,54,58,68,73,60,55,61,59,46,51,56,30,46,73,71,75,53,76,78,86,130

Mean predicted aligned error: 10.33 Å

Secondary structure (DSSP, 8-state):
-------S--TTGGGSTT--EEEEEEEEEETTEEEEEEEEEEEEEETTEEEEEEEEE-TTS-HHHHHHHHHHHHSS-----